Protein AF-A0A7C4N726-F1 (afdb_monomer)

Radius of gyration: 23.2 Å; Cα contacts (8 Å, |Δi|>4): 147; chains: 1; bounding box: 47×35×70 Å

Sequence (152 aa):
GSVFGIFAGLYYWTPKITGWKMNERWGKLHFWLMMLGFNITFFPMHILGLEGMPRRIYDYAGSRGWTPLNLLATIGAFLIAASVLVYIYNYYISWKAREAAGDDPWEGNTLEWATSSPPPSYNFETVPPVYSERPVRDRRIAAQLAKEKASA

pLDDT: mean 95.68, std 3.19, range [76.56, 98.69]

Solvent-accessible surface area (backbone atoms only — not comparable to full-atom values): 8454 Å² total; per-residue (Å²): 112,67,68,65,52,51,52,52,49,50,68,66,43,40,22,46,70,68,20,23,42,70,50,63,71,45,49,51,50,21,49,51,36,34,55,51,12,48,49,42,27,53,52,40,49,56,54,42,45,74,75,63,56,69,85,96,67,94,76,78,69,80,88,71,67,56,62,67,44,53,51,45,19,50,54,12,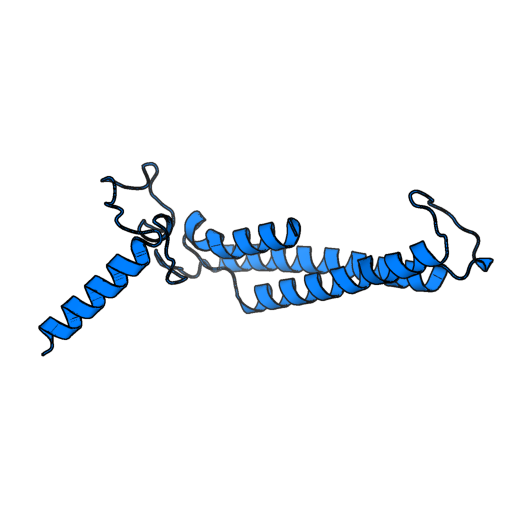48,51,35,33,55,50,16,53,50,41,44,55,50,33,51,53,55,22,67,71,66,50,47,75,31,56,43,50,71,77,75,48,37,46,67,79,41,72,28,52,31,45,50,57,100,73,55,54,98,61,89,77,86,73,90,58,95,35,45,38,42,53,51,52,51,52,54,50,54,54,51,54,64,72,76,108

Nearest PDB structures (foldseek):
  2yev-assembly2_A  TM=9.430E-01  e=4.169E-10  Thermus thermophilus HB8
  7qho-assembly1_D  TM=9.140E-01  e=4.430E-10  Corynebacterium glutamicum ATCC 13032
  9dm1-assembly1_R  TM=9.121E-01  e=8.637E-10  Mycolicibacterium smegmatis MC2 155
  6adq-assembly1_R  TM=9.119E-01  e=1.170E-09  Mycolicibacterium smegmatis MC2 51
  8hcr-assembly1_R  TM=8.926E-01  e=6.377E-10  Mycobacterium tuberculosis variant bovis BCG

Mean predicted aligned error: 4.31 Å

Structure (mmCIF, N/CA/C/O backbone):
data_AF-A0A7C4N726-F1
#
_entry.id   AF-A0A7C4N726-F1
#
loop_
_atom_site.group_PDB
_atom_site.id
_atom_site.type_symbol
_atom_site.label_atom_id
_atom_site.label_alt_id
_atom_site.label_comp_id
_atom_site.label_asym_id
_atom_site.label_entity_id
_atom_site.label_seq_id
_atom_site.pdbx_PDB_ins_code
_atom_site.Cartn_x
_atom_site.Cartn_y
_atom_site.Cartn_z
_atom_site.occupancy
_atom_site.B_iso_or_equiv
_atom_site.auth_seq_id
_atom_site.auth_comp_id
_atom_site.auth_asym_id
_atom_site.auth_atom_id
_atom_site.pdbx_PDB_model_num
ATOM 1 N N . GLY A 1 1 ? -5.519 3.233 -10.099 1.00 76.88 1 GLY A N 1
ATOM 2 C CA . GLY A 1 1 ? -6.439 3.265 -8.945 1.00 76.88 1 GLY A CA 1
ATOM 3 C C . GLY A 1 1 ? -6.385 1.984 -8.135 1.00 76.88 1 GLY A C 1
ATOM 4 O O . GLY A 1 1 ? -5.955 2.022 -6.993 1.00 76.88 1 GLY A O 1
ATOM 5 N N . SER A 1 2 ? -6.776 0.852 -8.725 1.00 93.31 2 SER A N 1
ATOM 6 C CA . SER A 1 2 ? -7.069 -0.389 -7.992 1.00 93.31 2 SER A CA 1
ATOM 7 C C . SER A 1 2 ? -5.936 -0.906 -7.101 1.00 93.31 2 SER A C 1
ATOM 9 O O . SER A 1 2 ? -6.189 -1.190 -5.941 1.00 93.31 2 SER A O 1
ATOM 11 N N . VAL A 1 3 ? -4.689 -0.970 -7.585 1.00 95.50 3 VAL A N 1
ATOM 12 C CA . VAL A 1 3 ? -3.555 -1.497 -6.793 1.00 95.50 3 VAL A CA 1
ATOM 13 C C . VAL A 1 3 ? -3.280 -0.652 -5.543 1.00 95.50 3 VAL A C 1
ATOM 15 O O . VAL A 1 3 ? -3.157 -1.197 -4.451 1.00 95.50 3 VAL A O 1
ATOM 18 N N . PHE A 1 4 ? -3.259 0.678 -5.673 1.00 96.69 4 PHE A N 1
ATOM 19 C CA . PHE A 1 4 ? -3.126 1.574 -4.519 1.00 96.69 4 PHE A CA 1
ATOM 20 C C . PHE A 1 4 ? -4.294 1.413 -3.537 1.00 96.69 4 PHE A C 1
ATOM 22 O O . PHE A 1 4 ? -4.068 1.378 -2.332 1.00 96.69 4 PHE A O 1
ATOM 29 N N . GLY A 1 5 ? -5.523 1.258 -4.043 1.00 97.81 5 GLY A N 1
ATOM 30 C CA . GLY A 1 5 ? -6.703 0.997 -3.213 1.00 97.81 5 GLY A CA 1
ATOM 31 C C . GLY A 1 5 ? -6.632 -0.338 -2.466 1.00 97.81 5 GLY A C 1
ATOM 32 O O . GLY A 1 5 ? -6.953 -0.391 -1.284 1.00 97.81 5 GLY A O 1
ATOM 33 N N . ILE A 1 6 ? -6.146 -1.398 -3.120 1.00 98.06 6 ILE A N 1
ATOM 34 C CA . ILE A 1 6 ? -5.929 -2.712 -2.498 1.00 98.06 6 ILE A CA 1
ATOM 35 C C . ILE A 1 6 ? -4.923 -2.589 -1.354 1.00 98.06 6 ILE A C 1
ATOM 37 O O . ILE A 1 6 ? -5.216 -3.027 -0.247 1.00 98.06 6 ILE A O 1
ATOM 41 N N . PHE A 1 7 ? -3.769 -1.954 -1.579 1.00 98.06 7 PHE A N 1
ATOM 42 C CA . PHE A 1 7 ? -2.792 -1.764 -0.506 1.00 98.06 7 PHE A CA 1
ATOM 43 C C . PHE A 1 7 ? -3.328 -0.885 0.622 1.00 98.06 7 PHE A C 1
ATOM 45 O O . PHE A 1 7 ? -3.123 -1.228 1.783 1.00 98.06 7 PHE A O 1
ATOM 52 N N . ALA A 1 8 ? -4.052 0.193 0.315 1.00 98.12 8 ALA A N 1
ATOM 53 C CA . ALA A 1 8 ? -4.709 1.008 1.335 1.00 98.12 8 ALA A CA 1
ATOM 54 C C . ALA A 1 8 ? -5.658 0.163 2.201 1.00 98.12 8 ALA A C 1
ATOM 56 O O . ALA A 1 8 ? -5.579 0.220 3.425 1.00 98.12 8 ALA A O 1
ATOM 57 N N . GLY A 1 9 ? -6.483 -0.684 1.578 1.00 97.56 9 GLY A N 1
ATOM 58 C CA . GLY A 1 9 ? -7.360 -1.615 2.284 1.00 97.56 9 GLY A CA 1
ATOM 59 C C . GLY A 1 9 ? -6.595 -2.638 3.125 1.00 97.56 9 GLY A C 1
ATOM 60 O O . GLY A 1 9 ? -6.949 -2.868 4.277 1.00 97.56 9 GLY A O 1
ATOM 61 N N . LEU A 1 10 ? -5.510 -3.208 2.593 1.00 97.75 10 LEU A N 1
ATOM 62 C CA . LEU A 1 10 ? -4.664 -4.147 3.332 1.00 97.75 10 LEU A CA 1
ATOM 63 C C . LEU A 1 10 ? -4.096 -3.488 4.594 1.00 97.75 10 LEU A C 1
ATOM 65 O O . LEU A 1 10 ? -4.265 -4.035 5.678 1.00 97.75 10 LEU A O 1
ATOM 69 N N . TYR A 1 11 ? -3.499 -2.299 4.495 1.00 97.69 11 TYR A N 1
ATOM 70 C CA . TYR A 1 11 ? -2.987 -1.584 5.671 1.00 97.69 11 TYR A CA 1
ATOM 71 C C . TYR A 1 11 ? -4.102 -1.194 6.656 1.00 97.69 11 TYR A C 1
ATOM 73 O O . TYR A 1 11 ? -3.914 -1.316 7.867 1.00 97.69 11 TYR A O 1
ATOM 81 N N . TYR A 1 12 ? -5.267 -0.777 6.156 1.00 97.56 12 TYR A N 1
ATOM 82 C CA . TYR A 1 12 ? -6.390 -0.335 6.983 1.00 97.56 12 TYR A CA 1
ATOM 83 C C . TYR A 1 12 ? -7.056 -1.486 7.752 1.00 97.56 12 TYR A C 1
ATOM 85 O O . TYR A 1 12 ? -7.226 -1.393 8.968 1.00 97.56 12 TYR A O 1
ATOM 93 N N . TRP A 1 13 ? -7.381 -2.596 7.081 1.00 97.88 13 TRP A N 1
ATOM 94 C CA . TRP A 1 13 ? -8.122 -3.715 7.677 1.00 97.88 13 TRP A CA 1
ATOM 95 C C . TRP A 1 13 ? -7.250 -4.847 8.229 1.00 97.88 13 TRP A C 1
ATOM 97 O O . TRP A 1 13 ? -7.795 -5.708 8.915 1.00 97.88 13 TRP A O 1
ATOM 107 N N . THR A 1 14 ? -5.924 -4.853 8.029 1.00 97.50 14 THR A N 1
ATOM 108 C CA . THR A 1 14 ? -5.040 -5.833 8.702 1.00 97.50 14 THR A CA 1
ATOM 109 C C . THR A 1 14 ? -5.334 -5.953 10.200 1.00 97.50 14 THR A C 1
ATOM 111 O O . THR A 1 14 ? -5.642 -7.064 10.628 1.00 97.50 14 THR A O 1
ATOM 114 N N . PRO A 1 15 ? -5.357 -4.866 11.001 1.00 97.31 15 PRO A N 1
ATOM 115 C CA . PRO A 1 15 ? -5.644 -5.003 12.424 1.00 97.31 15 PRO A CA 1
ATOM 116 C C . PRO A 1 15 ? -7.043 -5.544 12.716 1.00 97.31 15 PRO A C 1
ATOM 118 O O . PRO A 1 15 ? -7.203 -6.261 13.695 1.00 97.31 15 PRO A O 1
ATOM 121 N N . LYS A 1 16 ? -8.039 -5.281 11.861 1.00 97.69 16 LYS A N 1
ATOM 122 C CA . LYS A 1 16 ? -9.386 -5.845 12.021 1.00 97.69 16 LYS A CA 1
ATOM 123 C C . LYS A 1 16 ? -9.413 -7.352 11.765 1.00 97.69 16 LYS A C 1
ATOM 125 O O . LYS A 1 16 ? -10.140 -8.065 12.442 1.00 97.69 16 LYS A O 1
ATOM 130 N N . ILE A 1 17 ? -8.625 -7.841 10.810 1.00 96.75 17 ILE A N 1
ATOM 131 C CA . ILE A 1 17 ? -8.582 -9.262 10.436 1.00 96.75 17 ILE A CA 1
ATOM 132 C C . ILE A 1 17 ? -7.705 -10.068 11.401 1.00 96.75 17 ILE A C 1
ATOM 134 O O . ILE A 1 17 ? -7.989 -11.234 11.660 1.00 96.75 17 ILE A O 1
ATOM 138 N N . THR A 1 18 ? -6.626 -9.477 11.916 1.00 96.25 18 THR A N 1
ATOM 139 C CA . THR A 1 18 ? -5.575 -10.225 12.621 1.00 96.25 18 THR A CA 1
ATOM 140 C C . THR A 1 18 ? -5.377 -9.830 14.085 1.00 96.25 18 THR A C 1
ATOM 142 O O . THR A 1 18 ? -4.731 -10.574 14.822 1.00 96.25 18 THR A O 1
ATOM 145 N N . GLY A 1 19 ? -5.902 -8.678 14.514 1.00 96.19 19 GLY A N 1
ATOM 146 C CA . GLY A 1 19 ? -5.726 -8.127 15.863 1.00 96.19 19 GLY A CA 1
ATOM 147 C C . GLY A 1 19 ? -4.411 -7.366 16.097 1.00 96.19 19 GLY A C 1
ATOM 148 O O . GLY A 1 19 ? -4.201 -6.835 17.189 1.00 96.19 19 GLY A O 1
ATOM 149 N N . TRP A 1 20 ? -3.523 -7.271 15.099 1.00 96.25 20 TRP A N 1
ATOM 150 C CA . TRP A 1 20 ? -2.229 -6.579 15.214 1.00 96.25 20 TRP A CA 1
ATOM 151 C C . TRP A 1 20 ? -1.982 -5.559 14.097 1.00 96.25 20 TRP A C 1
ATOM 153 O O . TRP A 1 20 ? -2.551 -5.650 13.010 1.00 96.25 20 TRP A O 1
ATOM 163 N N . LYS A 1 21 ? -1.126 -4.561 14.358 1.00 95.19 21 LYS A N 1
ATOM 164 C CA . LYS A 1 21 ? -0.808 -3.491 13.391 1.00 95.19 21 LYS A CA 1
ATOM 165 C C . LYS A 1 21 ? 0.420 -3.808 12.538 1.00 95.19 21 LYS A C 1
ATOM 167 O O . LYS A 1 21 ? 1.380 -4.433 12.988 1.00 95.19 21 LYS A O 1
ATOM 172 N N . MET A 1 22 ? 0.402 -3.324 11.295 1.00 97.00 22 MET A N 1
ATOM 173 C CA . MET A 1 22 ? 1.592 -3.298 10.441 1.00 97.00 22 MET A CA 1
ATOM 174 C C . MET A 1 22 ? 2.536 -2.161 10.851 1.00 97.00 22 MET A C 1
ATOM 176 O O . MET A 1 22 ? 2.095 -1.137 11.370 1.00 97.00 22 MET A O 1
ATOM 180 N N . ASN A 1 23 ? 3.837 -2.313 10.594 1.00 97.06 23 ASN A N 1
ATOM 181 C CA . ASN A 1 23 ? 4.811 -1.283 10.931 1.00 97.06 23 ASN A CA 1
ATOM 182 C C . ASN A 1 23 ? 4.708 -0.090 9.965 1.00 97.06 23 ASN A C 1
ATOM 184 O O . ASN A 1 23 ? 4.884 -0.224 8.749 1.00 97.06 23 ASN A O 1
ATOM 188 N N . GLU A 1 24 ? 4.487 1.098 10.526 1.00 96.56 24 GLU A N 1
ATOM 189 C CA . GLU A 1 24 ? 4.246 2.327 9.763 1.00 96.56 24 GLU A CA 1
ATOM 190 C C . GLU A 1 24 ? 5.480 2.817 8.989 1.00 96.56 24 GLU A C 1
ATOM 192 O O . GLU A 1 24 ? 5.359 3.374 7.897 1.00 96.56 24 GLU A O 1
ATOM 197 N N . ARG A 1 25 ? 6.696 2.591 9.507 1.00 97.62 25 ARG A N 1
ATOM 198 C CA . ARG A 1 25 ? 7.932 3.026 8.826 1.00 97.62 25 ARG A CA 1
ATOM 199 C C . ARG A 1 25 ? 8.118 2.273 7.513 1.00 97.62 25 ARG A C 1
ATOM 201 O O . ARG A 1 25 ? 8.376 2.884 6.478 1.00 97.62 25 ARG A O 1
ATOM 208 N N . TRP A 1 26 ? 7.928 0.958 7.551 1.00 98.00 26 TRP A N 1
ATOM 209 C CA . TRP A 1 26 ? 7.981 0.111 6.362 1.00 98.00 26 TRP A CA 1
ATOM 210 C C . TRP A 1 26 ? 6.789 0.352 5.428 1.00 98.00 26 TRP A C 1
ATOM 212 O O . TRP A 1 26 ? 6.958 0.309 4.211 1.00 98.00 26 TRP A O 1
ATOM 222 N N . GLY A 1 27 ? 5.617 0.690 5.978 1.00 97.88 27 GLY A N 1
ATOM 223 C CA . GLY A 1 27 ? 4.444 1.095 5.201 1.00 97.88 27 GLY A CA 1
ATOM 224 C C . GLY A 1 27 ? 4.691 2.345 4.357 1.00 97.88 27 GLY A C 1
ATOM 225 O O . GLY A 1 27 ? 4.440 2.340 3.150 1.00 97.88 27 GLY A O 1
ATOM 226 N N . LYS A 1 28 ? 5.280 3.384 4.959 1.00 98.31 28 LYS A N 1
ATOM 227 C CA . LYS A 1 28 ? 5.678 4.614 4.255 1.00 98.31 28 LYS A CA 1
ATOM 228 C C . LYS A 1 28 ? 6.755 4.359 3.206 1.00 98.31 28 LYS A C 1
ATOM 230 O O . LYS A 1 28 ? 6.665 4.909 2.110 1.00 98.31 28 LYS A O 1
ATOM 235 N N . LEU A 1 29 ? 7.745 3.516 3.508 1.00 98.62 29 LEU A N 1
ATOM 236 C CA . LEU A 1 29 ? 8.771 3.138 2.533 1.00 98.62 29 LEU A CA 1
ATOM 237 C C . LEU A 1 29 ? 8.151 2.437 1.316 1.00 98.62 29 LEU A C 1
ATOM 239 O O . LEU A 1 29 ? 8.419 2.832 0.185 1.00 98.62 29 LEU A O 1
ATOM 243 N N . HIS A 1 30 ? 7.282 1.447 1.545 1.00 98.69 30 HIS A N 1
ATOM 244 C CA . HIS A 1 30 ? 6.522 0.786 0.483 1.00 98.69 30 HIS A CA 1
ATOM 245 C C . HIS A 1 30 ? 5.743 1.800 -0.365 1.00 98.69 30 HIS A C 1
ATOM 247 O O . HIS A 1 30 ? 5.852 1.774 -1.590 1.00 98.69 30 HIS A O 1
ATOM 253 N N . PHE A 1 31 ? 5.008 2.720 0.272 1.00 98.31 31 PHE A N 1
ATOM 254 C CA . PHE A 1 31 ? 4.234 3.743 -0.432 1.00 98.31 31 PHE A CA 1
ATOM 255 C C . PHE A 1 31 ? 5.106 4.606 -1.350 1.00 98.31 31 PHE A C 1
ATOM 257 O O . PHE A 1 31 ? 4.777 4.766 -2.525 1.00 98.31 31 PHE A O 1
ATOM 264 N N . TRP A 1 32 ? 6.225 5.136 -0.848 1.00 98.38 32 TRP A N 1
ATOM 265 C CA . TRP A 1 32 ? 7.084 6.016 -1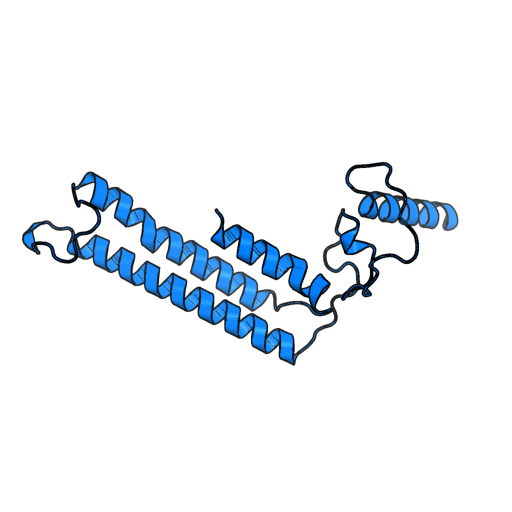.641 1.00 98.38 32 TRP A CA 1
ATOM 266 C C . TRP A 1 32 ? 7.765 5.286 -2.794 1.00 98.38 32 TRP A C 1
ATOM 268 O O . TRP A 1 32 ? 7.784 5.807 -3.907 1.00 98.38 32 TRP A O 1
ATOM 278 N N . LEU A 1 33 ? 8.259 4.066 -2.568 1.00 98.31 33 LEU A N 1
ATOM 279 C CA . LEU A 1 33 ? 8.837 3.248 -3.636 1.00 98.31 33 LEU A CA 1
ATOM 280 C C . LEU A 1 33 ? 7.798 2.923 -4.717 1.00 98.31 33 LEU A C 1
ATOM 282 O O . LEU A 1 33 ? 8.090 3.065 -5.902 1.00 98.31 33 LEU A O 1
ATOM 286 N N . MET A 1 34 ? 6.577 2.555 -4.317 1.00 98.31 34 MET A N 1
ATOM 287 C CA . MET A 1 34 ? 5.477 2.274 -5.242 1.00 98.31 34 MET A CA 1
ATOM 288 C C . MET A 1 34 ? 5.083 3.523 -6.041 1.00 98.31 34 MET A C 1
ATOM 290 O O . MET A 1 34 ? 4.939 3.457 -7.259 1.00 98.31 34 MET A O 1
ATOM 294 N N . MET A 1 35 ? 4.926 4.672 -5.377 1.00 98.06 35 MET A N 1
ATOM 295 C CA . MET A 1 35 ? 4.527 5.929 -6.015 1.00 98.06 35 MET A CA 1
ATOM 296 C C . MET A 1 35 ? 5.586 6.427 -7.004 1.00 98.06 35 MET A C 1
ATOM 298 O O . MET A 1 35 ? 5.260 6.780 -8.139 1.00 98.06 35 MET A O 1
ATOM 302 N N . LEU A 1 36 ? 6.859 6.433 -6.602 1.00 98.25 36 LEU A N 1
ATOM 303 C CA . LEU A 1 36 ? 7.961 6.837 -7.476 1.00 98.25 36 LEU A CA 1
ATOM 304 C C . LEU A 1 36 ? 8.130 5.848 -8.632 1.00 98.25 36 LEU A C 1
ATOM 306 O O . LEU A 1 36 ? 8.192 6.268 -9.785 1.00 98.25 36 LEU A O 1
ATOM 310 N N . GLY A 1 37 ? 8.118 4.543 -8.345 1.00 98.25 37 GLY A N 1
ATOM 311 C CA . GLY A 1 37 ? 8.201 3.490 -9.356 1.00 98.25 37 GLY A CA 1
ATOM 312 C C . GLY A 1 37 ? 7.078 3.585 -10.381 1.00 98.25 37 GLY A C 1
ATOM 313 O O . GLY A 1 37 ? 7.344 3.533 -11.578 1.00 98.25 37 GLY A O 1
ATOM 314 N N . PHE A 1 38 ? 5.839 3.820 -9.943 1.00 98.25 38 PHE A N 1
ATOM 315 C CA . PHE A 1 38 ? 4.693 4.045 -10.826 1.00 98.25 38 PHE A CA 1
ATOM 316 C C . PHE A 1 38 ? 4.933 5.210 -11.794 1.00 98.25 38 PHE A C 1
ATOM 318 O O . PHE A 1 38 ? 4.806 5.037 -13.005 1.00 98.25 38 PHE A O 1
ATOM 325 N N . ASN A 1 39 ? 5.334 6.378 -11.290 1.00 97.81 39 ASN A N 1
ATOM 326 C CA . ASN A 1 39 ? 5.565 7.542 -12.146 1.00 97.81 39 ASN A CA 1
ATOM 327 C C . ASN A 1 39 ? 6.730 7.316 -13.119 1.00 97.81 39 ASN A C 1
ATOM 329 O O . ASN A 1 39 ? 6.584 7.571 -14.311 1.00 97.81 39 ASN A O 1
ATOM 333 N N . ILE A 1 40 ? 7.849 6.762 -12.646 1.00 98.12 40 ILE A N 1
ATOM 334 C CA . ILE A 1 40 ? 9.018 6.459 -13.486 1.00 98.12 40 ILE A CA 1
ATOM 33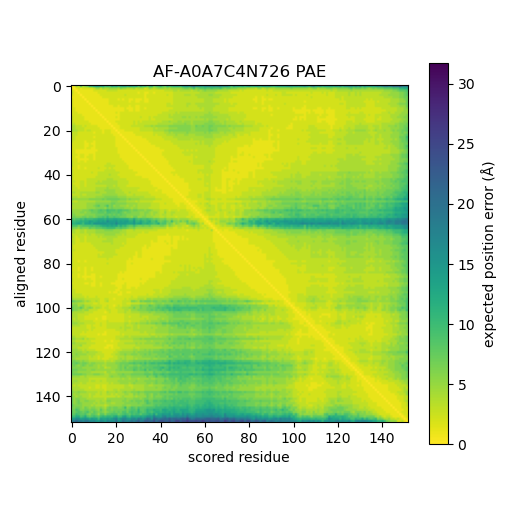5 C C . ILE A 1 40 ? 8.681 5.406 -14.552 1.00 98.12 40 ILE A C 1
ATOM 337 O O . ILE A 1 40 ? 9.184 5.482 -15.666 1.00 98.12 40 ILE A O 1
ATOM 341 N N . THR A 1 41 ? 7.804 4.448 -14.243 1.00 98.19 41 THR A N 1
ATOM 342 C CA . THR A 1 41 ? 7.379 3.412 -15.196 1.00 98.19 41 THR A CA 1
ATOM 343 C C . THR A 1 41 ? 6.481 3.992 -16.281 1.00 98.19 41 THR A C 1
ATOM 345 O O . THR A 1 41 ? 6.746 3.826 -17.468 1.00 98.19 41 THR A O 1
ATOM 348 N N . PHE A 1 42 ? 5.394 4.661 -15.888 1.00 97.75 42 PHE A N 1
ATOM 349 C CA . PHE A 1 42 ? 4.296 4.984 -16.802 1.00 97.75 42 PHE A CA 1
ATOM 350 C C . PHE A 1 42 ? 4.392 6.371 -17.431 1.00 97.75 42 PHE A C 1
ATOM 352 O O . PHE A 1 42 ? 3.866 6.569 -18.526 1.00 97.75 42 PHE A O 1
ATOM 359 N N . PHE A 1 43 ? 5.066 7.335 -16.803 1.00 97.62 43 PHE A N 1
ATOM 360 C CA . PHE A 1 43 ? 5.189 8.673 -17.381 1.00 97.62 43 PHE A CA 1
ATOM 361 C C . PHE A 1 43 ? 5.996 8.675 -18.694 1.00 97.62 43 PHE A C 1
ATOM 363 O O . PHE A 1 43 ? 5.477 9.190 -19.687 1.00 97.62 43 PHE A O 1
ATOM 370 N N . PRO A 1 44 ? 7.171 8.012 -18.796 1.00 97.50 44 PRO A N 1
ATOM 371 C CA . PRO A 1 44 ? 7.915 7.927 -20.058 1.00 97.50 44 PRO A CA 1
ATOM 372 C C . PRO A 1 44 ? 7.126 7.271 -21.197 1.00 97.50 44 PRO A C 1
ATOM 374 O O . PRO A 1 44 ? 7.314 7.628 -22.357 1.00 97.50 44 PRO A O 1
ATOM 377 N N . MET A 1 45 ? 6.200 6.356 -20.883 1.00 97.19 45 MET A N 1
ATOM 378 C CA . MET A 1 45 ? 5.359 5.709 -21.897 1.00 97.19 45 MET A CA 1
ATOM 379 C C . MET A 1 45 ? 4.418 6.684 -22.610 1.00 97.19 45 MET A C 1
ATOM 381 O O . MET A 1 45 ? 4.065 6.443 -23.762 1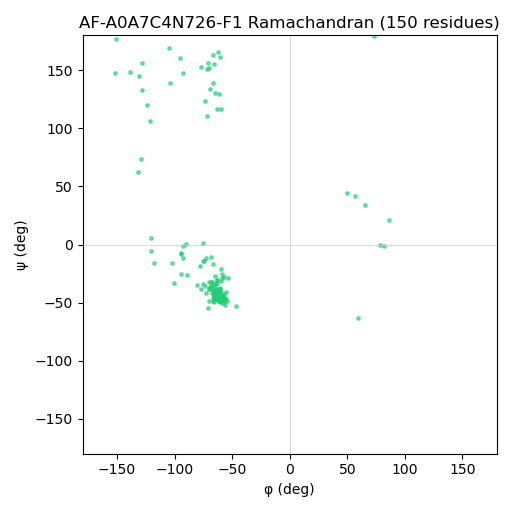.00 97.19 45 MET A O 1
ATOM 385 N N . HIS A 1 46 ? 4.022 7.788 -21.965 1.00 97.00 46 HIS A N 1
ATOM 386 C CA . HIS A 1 46 ? 3.221 8.821 -22.626 1.00 97.00 46 HIS A CA 1
ATOM 387 C C . HIS A 1 46 ? 4.033 9.494 -23.734 1.00 97.00 46 HIS A C 1
ATOM 389 O O . HIS A 1 46 ? 3.533 9.673 -24.840 1.00 97.00 46 HIS A O 1
ATOM 395 N N . ILE A 1 47 ? 5.304 9.796 -23.455 1.00 96.56 47 ILE A N 1
ATOM 396 C CA . ILE A 1 47 ? 6.231 10.395 -24.421 1.00 96.56 47 ILE A CA 1
ATOM 397 C C . ILE A 1 47 ? 6.519 9.405 -25.554 1.00 96.56 47 ILE A C 1
ATOM 399 O O . ILE A 1 47 ? 6.342 9.750 -26.715 1.00 96.56 47 ILE A O 1
ATOM 403 N N . LEU A 1 48 ? 6.849 8.150 -25.229 1.00 96.19 48 LEU A N 1
ATOM 404 C CA . LEU A 1 48 ? 7.056 7.090 -26.227 1.00 96.19 48 LEU A CA 1
ATOM 405 C C . LEU A 1 48 ? 5.842 6.902 -27.149 1.00 96.19 48 LEU A C 1
ATOM 407 O O . LEU A 1 48 ? 5.995 6.720 -28.356 1.00 96.19 48 LEU A O 1
ATOM 411 N N . GLY A 1 49 ? 4.630 6.964 -26.592 1.00 96.12 49 GLY A N 1
ATOM 412 C CA . 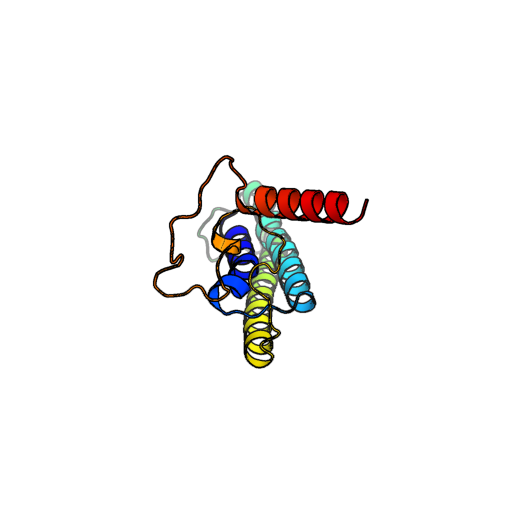GLY A 1 49 ? 3.396 6.899 -27.371 1.00 96.12 49 GLY A CA 1
ATOM 413 C C . GLY A 1 49 ? 3.241 8.082 -28.329 1.00 96.12 49 GLY A C 1
ATOM 414 O O . GLY A 1 49 ? 2.856 7.881 -29.480 1.00 96.12 49 GLY A O 1
ATOM 415 N N . LEU A 1 50 ? 3.587 9.297 -27.889 1.00 96.19 50 LEU A N 1
ATOM 416 C CA . LEU A 1 50 ? 3.586 10.502 -28.730 1.00 96.19 50 LEU A CA 1
ATOM 417 C C . LEU A 1 50 ? 4.664 10.457 -29.824 1.00 96.19 50 LEU A C 1
ATOM 419 O O . LEU A 1 50 ? 4.428 10.937 -30.928 1.00 96.19 50 LEU A O 1
ATOM 423 N N . GLU A 1 51 ? 5.808 9.823 -29.557 1.00 95.00 51 GLU A N 1
ATOM 424 C CA . GLU A 1 51 ? 6.868 9.550 -30.542 1.00 95.00 51 GLU A CA 1
ATOM 425 C C . GLU A 1 51 ? 6.521 8.401 -31.510 1.00 95.00 51 GLU A C 1
ATOM 427 O O . GLU A 1 51 ? 7.312 8.050 -32.390 1.00 95.00 51 GLU A O 1
ATOM 432 N N . GLY A 1 52 ? 5.330 7.810 -31.375 1.00 94.81 52 GLY A N 1
ATOM 433 C CA . GLY A 1 52 ? 4.799 6.821 -32.306 1.00 94.81 52 GLY A CA 1
ATOM 434 C C . GLY A 1 52 ? 5.234 5.383 -32.031 1.00 94.81 52 GLY A C 1
ATOM 435 O O . GLY A 1 52 ? 5.173 4.565 -32.949 1.00 94.81 52 GLY A O 1
ATOM 436 N N . MET A 1 53 ? 5.661 5.047 -30.808 1.00 96.44 53 MET A N 1
ATOM 437 C CA . MET A 1 53 ? 5.918 3.658 -30.410 1.00 96.44 53 MET A CA 1
ATOM 438 C C . MET A 1 53 ? 4.586 2.897 -30.244 1.00 96.44 53 MET A C 1
ATOM 440 O O . MET A 1 53 ? 3.837 3.170 -29.300 1.00 96.44 53 MET A O 1
ATOM 444 N N . PRO A 1 54 ? 4.247 1.934 -31.125 1.00 95.00 54 PRO A N 1
ATOM 445 C CA . PRO A 1 54 ? 3.016 1.167 -30.985 1.00 95.00 54 PRO A CA 1
ATOM 446 C C . PRO A 1 54 ? 3.118 0.181 -29.817 1.00 95.00 54 PRO A C 1
ATOM 448 O O . PRO A 1 54 ? 4.181 -0.346 -29.494 1.00 95.00 54 PRO A O 1
ATOM 451 N N . ARG A 1 55 ? 1.979 -0.132 -29.197 1.00 95.94 55 ARG A N 1
ATOM 452 C CA . ARG A 1 55 ? 1.901 -1.177 -28.167 1.00 95.94 55 ARG A CA 1
ATOM 453 C C . ARG A 1 55 ? 2.193 -2.568 -28.748 1.00 95.94 55 ARG A C 1
ATOM 455 O O . ARG A 1 55 ? 1.863 -2.834 -29.900 1.00 95.94 55 ARG A O 1
ATOM 462 N N . ARG A 1 56 ? 2.641 -3.491 -27.887 1.00 95.06 56 ARG A N 1
ATOM 463 C CA . ARG A 1 56 ? 2.827 -4.931 -28.187 1.00 95.06 56 ARG A CA 1
ATOM 464 C C . ARG A 1 56 ? 3.917 -5.233 -29.225 1.00 95.06 56 ARG A C 1
ATOM 466 O O . ARG A 1 56 ? 3.801 -6.201 -29.969 1.00 95.06 56 ARG A O 1
ATOM 473 N N . ILE A 1 57 ? 4.979 -4.435 -29.239 1.00 93.31 57 ILE A N 1
ATOM 474 C CA . ILE A 1 57 ? 6.229 -4.758 -29.933 1.00 93.31 57 ILE A CA 1
ATOM 475 C C . ILE A 1 57 ? 7.274 -5.180 -28.901 1.00 93.31 57 ILE A C 1
ATOM 477 O O . ILE A 1 57 ? 7.335 -4.601 -27.819 1.00 93.31 57 ILE A O 1
ATOM 481 N N . TYR A 1 58 ? 8.052 -6.212 -29.212 1.00 92.81 58 TYR A N 1
ATOM 482 C CA . TYR A 1 58 ? 9.107 -6.722 -28.330 1.00 92.81 58 TYR A CA 1
ATOM 483 C C . TYR A 1 58 ? 10.510 -6.277 -28.768 1.00 92.81 58 TYR A C 1
ATOM 485 O O . TYR A 1 58 ? 11.443 -6.371 -27.980 1.00 92.81 58 TYR A O 1
ATOM 493 N N . ASP A 1 59 ? 10.647 -5.794 -30.006 1.00 93.69 59 ASP A N 1
ATOM 494 C CA . ASP A 1 59 ? 11.895 -5.310 -30.589 1.00 93.69 59 ASP A CA 1
ATOM 495 C C . ASP A 1 59 ? 11.638 -4.028 -31.397 1.00 93.69 59 ASP A C 1
ATOM 497 O O . ASP A 1 59 ? 10.546 -3.822 -31.941 1.00 93.69 59 ASP A O 1
ATOM 501 N N . TYR A 1 60 ? 12.634 -3.147 -31.440 1.00 92.69 60 TYR A N 1
ATOM 502 C CA . TYR A 1 60 ? 12.604 -1.883 -32.165 1.00 92.69 60 TYR A CA 1
ATOM 503 C C . TYR A 1 60 ? 14.018 -1.466 -32.582 1.00 92.69 60 TYR A C 1
ATOM 505 O O . TYR A 1 60 ? 15.001 -1.691 -31.880 1.00 92.69 60 TYR A O 1
ATOM 513 N N . ALA A 1 61 ? 14.131 -0.791 -33.727 1.00 91.12 61 ALA A N 1
ATOM 514 C CA . ALA A 1 61 ? 15.422 -0.310 -34.206 1.00 91.12 61 ALA A CA 1
ATOM 515 C C . ALA A 1 61 ? 16.003 0.759 -33.262 1.00 91.12 61 ALA A C 1
ATOM 517 O O . ALA A 1 61 ? 15.341 1.754 -32.958 1.00 91.12 61 ALA A O 1
ATOM 518 N N . GLY A 1 62 ? 17.269 0.605 -32.862 1.00 87.88 62 GLY A N 1
ATOM 519 C CA . GLY A 1 62 ? 17.956 1.554 -31.973 1.00 87.88 62 GLY A CA 1
ATOM 520 C C . GLY A 1 62 ? 18.052 2.985 -32.524 1.00 87.88 62 GLY A C 1
ATOM 521 O O . GLY A 1 62 ? 18.148 3.935 -31.753 1.00 87.88 62 GLY A O 1
ATOM 522 N N . SER A 1 63 ? 17.934 3.162 -33.844 1.00 88.12 63 SER A N 1
ATOM 523 C CA . SER A 1 63 ? 17.892 4.472 -34.509 1.00 88.12 63 SER A CA 1
ATOM 524 C C . SER A 1 63 ? 16.625 5.288 -34.221 1.00 88.12 63 SER A C 1
ATOM 526 O O . SER A 1 63 ? 16.582 6.468 -34.553 1.00 88.12 63 SER A O 1
ATOM 528 N N . ARG A 1 64 ? 15.593 4.697 -33.600 1.00 89.06 64 ARG A N 1
ATOM 529 C CA . ARG A 1 64 ? 14.329 5.381 -33.276 1.00 89.06 64 ARG A CA 1
ATOM 530 C C . ARG A 1 64 ? 14.411 6.336 -32.086 1.00 89.06 64 ARG A C 1
ATOM 532 O O . ARG A 1 64 ? 13.484 7.108 -31.894 1.00 89.06 64 ARG A O 1
ATOM 539 N N . GLY A 1 65 ? 15.469 6.272 -31.274 1.00 91.50 65 GLY A N 1
ATOM 540 C CA . GLY A 1 65 ? 15.619 7.129 -30.090 1.00 91.50 65 GLY A CA 1
ATOM 541 C C . GLY A 1 65 ? 14.807 6.697 -28.860 1.00 91.50 65 GLY A C 1
ATOM 542 O O . GLY A 1 65 ? 14.942 7.301 -27.804 1.00 91.50 65 GLY A O 1
ATOM 543 N N . TRP A 1 66 ? 14.034 5.609 -28.940 1.00 95.44 66 TRP A N 1
ATOM 544 C CA . TRP A 1 66 ? 13.162 5.132 -27.855 1.00 95.44 66 TRP A CA 1
ATOM 545 C C . TRP A 1 66 ? 13.894 4.458 -26.683 1.00 95.44 66 TRP A C 1
ATOM 547 O O . TRP A 1 66 ? 13.303 4.230 -25.624 1.00 95.44 66 TRP A O 1
ATOM 557 N N . THR A 1 67 ? 15.170 4.103 -26.853 1.00 95.75 67 THR A N 1
ATOM 558 C CA . THR A 1 67 ? 15.935 3.313 -25.875 1.00 95.75 67 THR A CA 1
ATOM 559 C C . THR A 1 67 ? 16.021 3.951 -24.484 1.00 95.75 67 THR A C 1
ATOM 561 O O . THR A 1 67 ? 15.743 3.243 -23.516 1.00 95.75 67 THR A O 1
ATOM 564 N N . PRO A 1 68 ? 16.347 5.250 -24.319 1.00 96.00 68 PRO A N 1
ATOM 565 C CA . PRO A 1 68 ? 16.487 5.844 -22.989 1.00 96.00 68 PRO A CA 1
ATOM 566 C C . PRO A 1 68 ? 15.177 5.843 -22.191 1.00 96.00 68 PRO A C 1
ATOM 568 O O . PRO A 1 68 ? 15.177 5.529 -21.002 1.00 96.00 68 PRO A O 1
ATOM 571 N N . LEU A 1 69 ? 14.050 6.137 -22.848 1.00 96.44 69 LEU A N 1
ATOM 572 C CA . LEU A 1 69 ? 12.735 6.158 -22.203 1.00 96.44 69 LEU A CA 1
ATOM 573 C C . LEU A 1 69 ? 12.256 4.746 -21.835 1.00 96.44 69 LEU A C 1
ATOM 575 O O . LEU A 1 69 ? 11.702 4.558 -20.753 1.00 96.44 69 LEU A O 1
ATOM 579 N N . ASN A 1 70 ? 12.522 3.742 -22.681 1.00 96.88 70 ASN A N 1
ATOM 580 C CA . ASN A 1 70 ? 12.233 2.339 -22.358 1.00 96.88 70 ASN A CA 1
ATOM 581 C C . ASN A 1 70 ? 13.099 1.820 -21.201 1.00 96.88 70 ASN A C 1
ATOM 583 O O . ASN A 1 70 ? 12.601 1.113 -20.322 1.00 96.88 70 ASN A O 1
ATOM 587 N N . LEU A 1 71 ? 14.381 2.199 -21.157 1.00 97.12 71 LEU A N 1
ATOM 588 C CA . LEU A 1 71 ? 15.263 1.866 -20.040 1.00 97.12 71 LEU A CA 1
ATOM 589 C C . LEU A 1 71 ? 14.751 2.485 -18.734 1.00 97.12 71 LEU A C 1
ATOM 591 O O . LEU A 1 71 ? 14.647 1.788 -17.725 1.00 97.12 71 LEU A O 1
ATOM 595 N N . LEU A 1 72 ? 14.373 3.766 -18.759 1.00 97.94 72 LEU A N 1
ATOM 596 C CA . LEU A 1 72 ? 13.819 4.453 -17.593 1.00 97.94 72 LEU A CA 1
ATOM 597 C C . LEU A 1 72 ? 12.527 3.784 -17.102 1.00 97.94 72 LEU A C 1
ATOM 599 O O . LEU A 1 72 ? 12.400 3.505 -15.909 1.00 97.94 72 LEU A O 1
ATOM 603 N N . ALA A 1 73 ? 11.615 3.445 -18.017 1.00 98.00 73 ALA A N 1
ATOM 604 C CA . ALA A 1 73 ? 10.388 2.728 -17.682 1.00 98.00 73 ALA A CA 1
ATOM 605 C C . ALA A 1 73 ? 10.674 1.352 -17.050 1.00 98.00 73 ALA A C 1
ATOM 607 O O . ALA A 1 73 ? 10.020 0.958 -16.084 1.00 98.00 73 ALA A O 1
ATOM 608 N N . THR A 1 74 ? 11.694 0.646 -17.544 1.00 98.12 74 THR A N 1
ATOM 609 C CA . THR A 1 74 ? 12.128 -0.653 -17.009 1.00 98.12 74 THR A CA 1
ATOM 610 C C . THR A 1 74 ? 12.689 -0.525 -15.591 1.00 98.12 74 THR A C 1
ATOM 612 O O . THR A 1 74 ? 12.337 -1.315 -14.716 1.00 98.12 74 THR A O 1
ATOM 615 N N . ILE A 1 75 ? 13.509 0.498 -15.326 1.00 98.50 75 ILE A N 1
ATOM 616 C CA . ILE A 1 75 ? 14.008 0.801 -13.974 1.00 98.50 75 ILE A CA 1
ATOM 617 C C . ILE A 1 75 ? 12.835 1.063 -13.023 1.00 98.50 75 ILE A C 1
ATOM 619 O O . ILE A 1 75 ? 12.797 0.514 -11.920 1.00 98.50 75 ILE A O 1
ATOM 623 N N . GLY A 1 76 ? 11.845 1.847 -13.461 1.00 98.44 76 GLY A N 1
ATOM 624 C CA . GLY A 1 76 ? 10.617 2.075 -12.699 1.00 98.44 76 GLY A CA 1
ATOM 625 C C . GLY A 1 76 ? 9.881 0.773 -12.373 1.00 98.44 76 GLY A C 1
ATOM 626 O O . GLY A 1 76 ? 9.447 0.582 -11.235 1.00 98.44 76 GLY A O 1
ATOM 627 N N . ALA A 1 77 ? 9.786 -0.150 -13.334 1.00 98.44 77 ALA A N 1
ATOM 628 C CA . ALA A 1 77 ? 9.097 -1.423 -13.144 1.00 98.44 77 ALA A CA 1
ATOM 629 C C . ALA A 1 77 ? 9.792 -2.298 -12.086 1.00 98.44 77 ALA A C 1
ATOM 631 O O . ALA A 1 77 ? 9.127 -2.882 -11.227 1.00 98.44 77 ALA A O 1
ATOM 632 N N . PHE A 1 78 ? 11.129 -2.333 -12.078 1.00 98.56 78 PHE A N 1
ATOM 633 C CA . PHE A 1 78 ? 11.887 -2.995 -11.012 1.00 98.56 78 PHE A CA 1
ATOM 634 C C . PHE A 1 78 ? 11.716 -2.305 -9.654 1.00 98.56 78 PHE A C 1
ATOM 636 O O . PHE A 1 78 ? 11.660 -2.988 -8.630 1.00 98.56 78 PHE A O 1
ATOM 643 N N . LEU A 1 79 ? 11.566 -0.978 -9.622 1.00 98.44 79 LEU A N 1
ATOM 644 C CA . LEU A 1 79 ? 11.287 -0.244 -8.385 1.00 98.44 79 LEU A CA 1
ATOM 645 C C . LEU A 1 79 ? 9.907 -0.603 -7.809 1.00 98.44 79 LEU A C 1
ATOM 647 O O . LEU A 1 79 ? 9.770 -0.785 -6.598 1.00 98.44 79 LEU A O 1
ATOM 651 N N . ILE A 1 80 ? 8.901 -0.793 -8.671 1.00 98.56 80 ILE A N 1
ATOM 652 C CA . ILE A 1 80 ? 7.586 -1.316 -8.270 1.00 98.56 80 ILE A CA 1
ATOM 653 C C . ILE A 1 80 ? 7.738 -2.722 -7.679 1.00 98.56 80 ILE A C 1
ATOM 655 O O . ILE A 1 80 ? 7.237 -2.972 -6.581 1.00 98.56 80 ILE A O 1
ATOM 659 N N . ALA A 1 81 ? 8.465 -3.623 -8.346 1.00 98.50 81 ALA A N 1
ATOM 660 C CA . ALA A 1 81 ? 8.705 -4.976 -7.837 1.00 98.50 81 ALA A CA 1
ATOM 661 C C . ALA A 1 81 ? 9.391 -4.958 -6.459 1.00 98.50 81 ALA A C 1
ATOM 663 O O . ALA A 1 81 ? 8.954 -5.648 -5.536 1.00 98.50 81 ALA A O 1
ATOM 664 N N . ALA A 1 82 ? 10.405 -4.107 -6.280 1.00 98.62 82 ALA A N 1
ATOM 665 C CA . ALA A 1 82 ? 11.073 -3.915 -4.997 1.00 98.62 82 ALA A CA 1
ATOM 666 C C . ALA A 1 82 ? 10.117 -3.393 -3.913 1.00 98.62 82 ALA A C 1
ATOM 668 O O . ALA A 1 82 ? 10.174 -3.851 -2.773 1.00 98.62 82 ALA A O 1
ATOM 669 N N . SER A 1 83 ? 9.192 -2.489 -4.250 1.00 98.56 83 SER A N 1
ATOM 670 C CA . SER A 1 83 ? 8.202 -1.997 -3.284 1.00 98.56 83 SER A CA 1
ATOM 671 C C . SER A 1 83 ? 7.284 -3.118 -2.779 1.00 98.56 83 SER A C 1
ATOM 673 O O . SER A 1 83 ? 7.045 -3.221 -1.576 1.00 98.56 83 SER A O 1
ATOM 675 N N . VAL A 1 84 ? 6.849 -4.028 -3.657 1.00 98.50 84 VAL A N 1
ATOM 676 C CA . VAL A 1 84 ? 6.047 -5.199 -3.264 1.00 98.50 84 VAL A CA 1
ATOM 677 C C . VAL A 1 84 ? 6.831 -6.116 -2.319 1.00 98.50 84 VAL A C 1
ATOM 679 O O . VAL A 1 84 ? 6.269 -6.600 -1.336 1.00 98.50 84 VAL A O 1
ATOM 682 N N . LEU A 1 85 ? 8.138 -6.304 -2.539 1.00 98.62 85 LEU A N 1
ATOM 683 C CA . LEU A 1 85 ? 8.990 -7.049 -1.602 1.00 98.62 85 LEU A CA 1
ATOM 684 C C . LEU A 1 85 ? 9.066 -6.370 -0.228 1.00 98.62 85 LEU A C 1
ATOM 686 O O . LEU A 1 85 ? 8.989 -7.050 0.794 1.00 98.62 85 LEU A O 1
ATOM 690 N N . VAL A 1 86 ? 9.149 -5.036 -0.188 1.00 98.56 86 VAL A N 1
ATOM 691 C CA . VAL A 1 86 ? 9.096 -4.269 1.068 1.00 98.56 86 VAL A CA 1
ATOM 692 C C . VAL A 1 86 ? 7.761 -4.474 1.788 1.00 98.56 86 VAL A C 1
ATOM 694 O O . VAL A 1 86 ? 7.754 -4.646 3.007 1.00 98.56 86 VAL A O 1
ATOM 697 N N . TYR A 1 87 ? 6.637 -4.514 1.065 1.00 98.56 87 TYR A N 1
ATOM 698 C CA . TYR A 1 87 ? 5.331 -4.832 1.652 1.00 98.56 87 TYR A CA 1
ATOM 699 C C . TYR A 1 87 ? 5.303 -6.240 2.269 1.00 98.56 87 TYR A C 1
ATOM 701 O O . TYR A 1 87 ? 4.906 -6.390 3.425 1.00 98.56 87 TYR A O 1
ATOM 709 N N . ILE A 1 88 ? 5.762 -7.258 1.532 1.00 98.50 88 ILE A N 1
ATOM 710 C CA . ILE A 1 88 ? 5.813 -8.649 2.018 1.00 98.50 88 ILE A CA 1
ATOM 711 C C . ILE A 1 88 ? 6.684 -8.742 3.273 1.00 98.50 88 ILE A C 1
ATOM 713 O O . ILE A 1 88 ? 6.294 -9.363 4.264 1.00 98.50 88 ILE A O 1
ATOM 717 N N . TYR A 1 89 ? 7.843 -8.083 3.255 1.00 98.56 89 TYR A N 1
ATOM 718 C CA . TYR A 1 89 ? 8.730 -8.015 4.408 1.00 98.56 89 TYR A CA 1
ATOM 719 C C . TYR A 1 89 ? 8.051 -7.347 5.610 1.00 98.56 89 TYR A C 1
ATOM 721 O O . TYR A 1 89 ? 8.087 -7.911 6.703 1.00 98.56 89 TYR A O 1
ATOM 729 N N . ASN A 1 90 ? 7.376 -6.207 5.409 1.00 98.44 90 ASN A N 1
ATOM 730 C CA . ASN A 1 90 ? 6.626 -5.510 6.458 1.00 98.44 90 ASN A CA 1
ATOM 731 C C . ASN A 1 90 ? 5.567 -6.418 7.098 1.00 98.44 90 ASN A C 1
ATOM 733 O O . ASN A 1 90 ? 5.494 -6.551 8.317 1.00 98.44 90 ASN A O 1
ATOM 737 N N . TYR A 1 91 ? 4.778 -7.096 6.266 1.00 98.00 91 TYR A N 1
ATOM 738 C CA . TYR A 1 91 ? 3.766 -8.030 6.741 1.00 98.00 91 TYR A CA 1
ATOM 739 C C . TYR A 1 91 ? 4.384 -9.143 7.595 1.00 98.00 91 TYR A C 1
ATOM 741 O O . T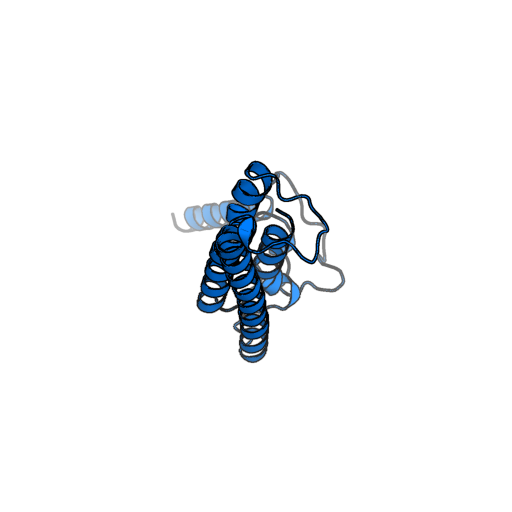YR A 1 91 ? 3.903 -9.422 8.692 1.00 98.00 91 TYR A O 1
ATOM 749 N N . TYR A 1 92 ? 5.487 -9.737 7.138 1.00 98.06 92 TYR A N 1
ATOM 750 C CA . TYR A 1 92 ? 6.172 -10.810 7.854 1.00 98.06 92 TYR A CA 1
ATOM 751 C C . TYR A 1 92 ? 6.728 -10.371 9.216 1.00 98.06 92 TYR A C 1
ATOM 753 O O . TYR A 1 92 ? 6.524 -11.067 10.214 1.00 98.06 92 TYR A O 1
ATOM 761 N N . ILE A 1 93 ? 7.409 -9.222 9.290 1.00 97.69 93 ILE A N 1
ATOM 762 C CA . ILE A 1 93 ? 7.955 -8.730 10.565 1.00 97.69 93 ILE A CA 1
ATOM 763 C C . ILE A 1 93 ? 6.843 -8.329 11.539 1.00 97.69 93 ILE A C 1
ATOM 765 O O . ILE A 1 93 ? 6.952 -8.609 12.732 1.00 97.69 93 ILE A O 1
ATOM 769 N N . SER A 1 94 ? 5.750 -7.739 11.048 1.00 97.31 94 SER A N 1
ATOM 770 C CA . SER A 1 94 ? 4.604 -7.361 11.877 1.00 97.31 94 SER A CA 1
ATOM 771 C C . SER A 1 94 ? 3.832 -8.576 12.370 1.00 97.31 94 SER A C 1
ATOM 773 O O . SER A 1 94 ? 3.455 -8.622 13.538 1.00 97.31 94 SER A O 1
ATOM 775 N N . TRP A 1 95 ? 3.688 -9.609 11.540 1.00 96.62 95 TRP A N 1
ATOM 776 C CA . TRP A 1 95 ? 3.107 -10.885 11.951 1.00 96.62 95 TRP A CA 1
ATOM 777 C C . TRP A 1 95 ? 3.930 -11.592 13.035 1.00 96.62 95 TRP A C 1
ATOM 779 O O . TRP A 1 95 ? 3.362 -12.260 13.902 1.00 96.62 95 TRP A O 1
ATOM 789 N N . LYS A 1 96 ? 5.260 -11.442 13.008 1.00 96.62 96 LYS A N 1
ATOM 790 C CA . LYS A 1 96 ? 6.143 -11.947 14.067 1.00 96.62 96 LYS A CA 1
ATOM 791 C C . LYS A 1 96 ? 6.049 -11.131 15.354 1.00 96.62 96 LYS A C 1
ATOM 793 O O . LYS A 1 96 ? 6.031 -11.725 16.426 1.00 96.62 96 LYS A O 1
ATOM 798 N N . ALA A 1 97 ? 5.99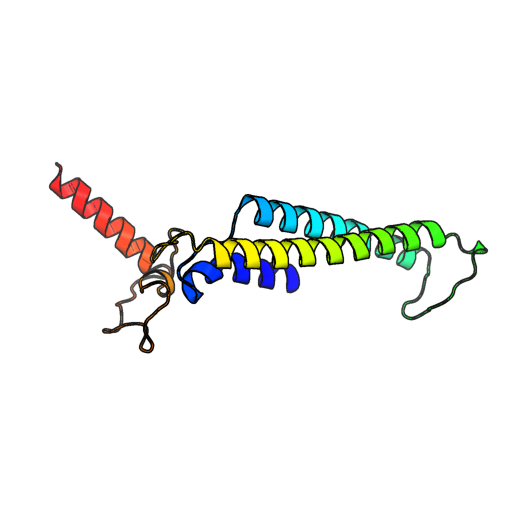5 -9.804 15.254 1.00 95.94 97 ALA A N 1
ATOM 799 C CA . ALA A 1 97 ? 5.942 -8.916 16.415 1.00 95.94 97 ALA A CA 1
ATOM 800 C C . ALA A 1 97 ? 4.570 -8.916 17.113 1.00 95.94 97 ALA A C 1
ATOM 802 O O . ALA A 1 97 ? 4.516 -8.836 18.336 1.00 95.94 97 ALA A O 1
ATOM 803 N N . ARG A 1 98 ? 3.476 -9.024 16.344 1.00 93.88 98 ARG A N 1
ATOM 804 C CA . ARG A 1 98 ? 2.077 -9.022 16.816 1.00 93.88 98 ARG A CA 1
ATOM 805 C C . ARG A 1 98 ? 1.744 -7.864 17.759 1.00 93.88 98 ARG A C 1
ATOM 807 O O . ARG A 1 98 ? 1.083 -8.057 18.775 1.00 93.88 98 ARG A O 1
ATOM 814 N N . GLU A 1 99 ? 2.192 -6.658 17.419 1.00 94.94 99 GLU A N 1
ATOM 815 C CA . GLU A 1 99 ? 1.865 -5.457 18.191 1.00 94.94 99 GLU A CA 1
ATOM 816 C C . GLU A 1 99 ? 0.343 -5.253 18.227 1.00 94.94 99 GLU A C 1
ATOM 818 O O . GLU A 1 99 ? -0.290 -5.078 17.180 1.00 94.94 99 GLU A O 1
ATOM 823 N N . ALA A 1 100 ? -0.241 -5.323 19.426 1.00 94.50 100 ALA A N 1
ATOM 824 C CA . ALA A 1 100 ? -1.685 -5.313 19.623 1.00 94.50 100 ALA A CA 1
ATOM 825 C C . ALA A 1 100 ? -2.312 -4.014 19.101 1.00 94.50 100 ALA A C 1
ATOM 827 O O . ALA A 1 100 ? -1.877 -2.913 19.439 1.00 94.50 100 ALA A O 1
ATOM 828 N N . ALA A 1 101 ? -3.354 -4.145 18.279 1.00 93.06 101 ALA A N 1
ATOM 829 C CA . ALA A 1 101 ? -4.003 -2.999 17.653 1.00 93.06 101 ALA A CA 1
ATOM 830 C C . ALA A 1 101 ? -5.144 -2.397 18.486 1.00 93.06 101 ALA A C 1
ATOM 832 O O . ALA A 1 101 ? -5.441 -1.211 18.331 1.00 93.06 101 ALA A O 1
ATOM 833 N N . GLY A 1 102 ? -5.772 -3.211 19.340 1.00 94.44 102 GLY A N 1
ATOM 834 C CA . GLY A 1 102 ? -7.080 -2.917 19.924 1.00 94.44 102 GLY A CA 1
ATOM 835 C C . GLY A 1 102 ? -8.222 -3.070 18.910 1.00 94.44 102 GLY A C 1
ATOM 836 O O . GLY A 1 102 ? -8.007 -3.386 17.736 1.00 94.44 102 GLY A O 1
ATOM 837 N N . ASP A 1 103 ? -9.448 -2.837 19.369 1.00 94.12 103 ASP A N 1
ATOM 838 C CA . ASP A 1 103 ? -10.656 -3.050 18.560 1.00 94.12 103 ASP A CA 1
ATOM 839 C C . ASP A 1 103 ? -10.874 -1.952 17.511 1.00 94.12 103 ASP A C 1
ATOM 841 O O . ASP A 1 103 ? -11.305 -2.245 16.391 1.00 94.12 103 ASP A O 1
ATOM 845 N N . ASP A 1 104 ? -10.497 -0.714 17.851 1.00 95.56 104 ASP A N 1
ATOM 846 C CA . ASP A 1 104 ? -10.589 0.474 16.998 1.00 95.56 104 ASP A CA 1
ATOM 847 C C . ASP A 1 104 ? -9.252 1.245 16.929 1.00 95.56 104 ASP A C 1
ATOM 849 O O . ASP A 1 104 ? -9.084 2.304 17.536 1.00 95.56 104 ASP A O 1
ATOM 853 N N . PRO A 1 105 ? -8.257 0.716 16.199 1.00 95.06 105 PRO A N 1
ATOM 854 C CA . PRO A 1 105 ? -6.926 1.305 16.077 1.00 95.06 105 PRO A CA 1
ATOM 855 C C . PRO A 1 105 ? -6.858 2.643 15.337 1.00 95.06 105 PRO A C 1
ATOM 857 O O . PRO A 1 105 ? -5.806 3.286 15.399 1.00 95.06 105 PRO A O 1
ATOM 860 N N . TRP A 1 106 ? -7.903 2.989 14.582 1.00 95.25 106 TRP A N 1
ATOM 861 C CA . TRP A 1 106 ? -7.931 4.118 13.646 1.00 95.25 106 TRP A CA 1
ATOM 862 C C . TRP A 1 106 ? -9.004 5.141 13.979 1.00 95.25 106 TRP A C 1
ATOM 864 O O . TRP A 1 106 ? -9.221 6.058 13.188 1.00 95.25 106 TRP A O 1
ATOM 874 N N . GLU A 1 107 ? -9.699 4.968 15.102 1.00 95.38 107 GLU A N 1
ATOM 875 C CA . GLU A 1 107 ? -10.824 5.819 15.458 1.00 95.38 107 GLU A CA 1
ATOM 876 C C . GLU A 1 107 ? -11.912 5.841 14.364 1.00 95.38 107 GLU A C 1
ATOM 878 O O . GLU A 1 107 ? -12.503 6.881 14.057 1.00 95.38 107 GLU A O 1
ATOM 883 N N . GLY A 1 108 ? -12.206 4.670 13.793 1.00 94.44 108 GLY A N 1
ATOM 884 C CA . GLY A 1 108 ? -13.078 4.474 12.642 1.00 94.44 108 GLY A CA 1
ATOM 885 C C . GLY A 1 108 ? -14.533 4.905 12.850 1.00 94.44 108 GLY A C 1
ATOM 886 O O . GLY A 1 108 ? -15.005 5.150 13.960 1.00 94.44 108 GLY A O 1
ATOM 887 N N . ASN A 1 109 ? -15.261 5.018 11.738 1.00 96.38 109 ASN A N 1
ATOM 888 C CA . ASN A 1 109 ? -16.628 5.555 11.718 1.00 96.38 109 ASN A CA 1
ATOM 889 C C . ASN A 1 109 ? -17.714 4.472 11.655 1.00 96.38 109 ASN A C 1
ATOM 891 O O . ASN A 1 109 ? -18.826 4.661 12.156 1.00 96.38 109 ASN A O 1
ATOM 895 N N . THR A 1 110 ? -17.407 3.370 10.980 1.00 95.62 110 THR A N 1
ATOM 896 C CA . THR A 1 110 ? -18.340 2.313 10.585 1.00 95.62 110 THR A CA 1
ATOM 897 C C . THR A 1 110 ? -18.347 1.164 11.586 1.00 95.62 110 THR A C 1
ATOM 899 O O . THR A 1 110 ? -17.420 1.005 12.379 1.00 95.62 110 THR A O 1
ATOM 902 N N . LEU A 1 111 ? -19.410 0.352 11.555 1.00 96.00 111 LEU A N 1
ATOM 903 C CA . LEU A 1 111 ? -19.667 -0.691 12.556 1.00 96.00 111 LEU A CA 1
ATOM 904 C C . LEU A 1 111 ? -18.555 -1.734 12.676 1.00 96.00 111 LEU A C 1
ATOM 906 O O . LEU A 1 111 ? -18.398 -2.299 13.753 1.00 96.00 111 LEU A O 1
ATOM 910 N N . GLU A 1 112 ? -17.758 -1.970 11.634 1.00 95.06 112 GLU A N 1
ATOM 911 C CA . GLU A 1 112 ? -16.615 -2.889 11.713 1.00 95.06 112 GLU A CA 1
ATOM 912 C C . GLU A 1 112 ? -15.664 -2.557 12.878 1.00 95.06 112 GLU A C 1
ATOM 914 O O . GLU A 1 112 ? -15.077 -3.461 13.465 1.00 95.06 112 GLU A O 1
ATOM 919 N N . TRP A 1 113 ? -15.573 -1.285 13.280 1.00 96.19 113 TRP A N 1
ATOM 920 C CA . TRP A 1 113 ? -14.739 -0.807 14.386 1.00 96.19 113 TRP A CA 1
ATOM 921 C C . TRP A 1 113 ? -15.449 -0.808 15.749 1.00 96.19 113 TRP A C 1
ATOM 923 O O . TRP A 1 113 ? -14.849 -0.438 16.748 1.00 96.19 113 TRP A O 1
ATOM 933 N N . ALA A 1 114 ? -16.712 -1.242 15.816 1.00 94.62 114 ALA A N 1
ATOM 934 C CA . ALA A 1 114 ? -17.449 -1.426 17.072 1.00 94.62 114 ALA A CA 1
ATOM 935 C C . ALA A 1 114 ? -17.355 -2.847 17.648 1.00 94.62 114 ALA A C 1
ATOM 937 O O . ALA A 1 114 ? -17.802 -3.067 18.771 1.00 94.62 114 ALA A O 1
ATOM 938 N N . THR A 1 115 ? -16.844 -3.809 16.877 1.00 95.12 115 THR A N 1
ATOM 939 C CA . THR A 1 115 ? -16.618 -5.193 17.324 1.00 95.12 115 THR A CA 1
ATOM 940 C C . THR A 1 115 ? -15.135 -5.451 17.581 1.00 95.12 115 THR A C 1
ATOM 942 O O . THR A 1 115 ? -14.285 -4.637 17.200 1.00 95.12 115 THR A O 1
ATOM 945 N N . SER A 1 116 ? -14.829 -6.593 18.196 1.00 95.38 116 SER A N 1
ATOM 946 C CA . SER A 1 116 ? -13.463 -6.991 18.511 1.00 95.38 116 SER A CA 1
ATOM 947 C C . SER A 1 116 ? -12.586 -7.133 17.265 1.00 95.38 116 SER A C 1
ATOM 949 O O . SER A 1 116 ? -13.065 -7.255 16.132 1.00 95.38 116 SER A O 1
ATOM 951 N N . SER A 1 117 ? -11.273 -7.116 17.470 1.00 95.81 117 SER A N 1
ATOM 952 C CA . SER A 1 117 ? -10.276 -7.367 16.424 1.00 95.81 117 SER A CA 1
ATOM 953 C C . SER A 1 117 ? -9.385 -8.561 16.804 1.00 95.81 117 SER A C 1
ATOM 955 O O . SER A 1 117 ? -8.512 -8.398 17.658 1.00 95.81 117 SER A O 1
ATOM 957 N N . PRO A 1 118 ? -9.537 -9.749 16.184 1.00 96.50 118 PRO A N 1
ATOM 958 C CA . PRO A 1 118 ? -10.504 -10.109 15.143 1.00 96.50 118 PRO A CA 1
ATOM 959 C C . PRO A 1 118 ? -11.954 -10.224 15.649 1.00 96.50 118 PRO A C 1
ATOM 961 O 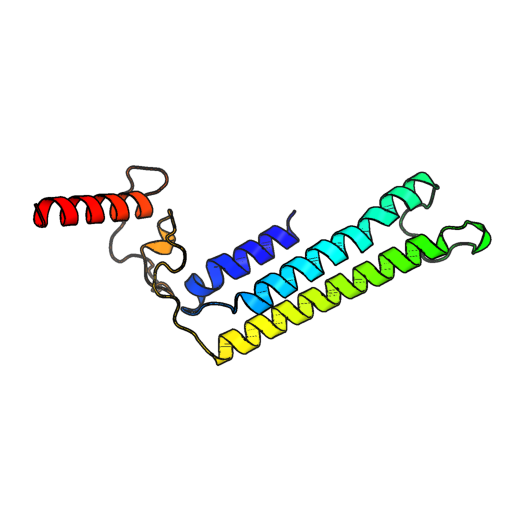O . PRO A 1 118 ? -12.172 -10.462 16.842 1.00 96.50 118 PRO A O 1
ATOM 964 N N . PRO A 1 119 ? -12.957 -10.072 14.763 1.00 96.06 119 PRO A N 1
ATOM 965 C CA . PRO A 1 119 ? -14.356 -10.231 15.138 1.00 96.06 119 PRO A CA 1
ATOM 966 C C . PRO A 1 119 ? -14.691 -11.702 15.447 1.00 96.06 119 PRO A C 1
ATOM 968 O O . PRO A 1 119 ? -14.085 -12.610 14.866 1.00 96.06 119 PRO A O 1
ATOM 971 N N . PRO A 1 120 ? -15.678 -11.968 16.323 1.00 95.62 120 PRO A N 1
ATOM 972 C CA . PRO A 1 120 ? -16.204 -13.315 16.516 1.00 95.62 120 PRO A CA 1
ATOM 973 C C . PRO A 1 120 ? -16.923 -13.799 15.247 1.00 95.62 120 PRO A C 1
ATOM 975 O O . PRO A 1 120 ? -17.322 -12.997 14.405 1.00 95.62 120 PRO A O 1
ATOM 978 N N . SER A 1 121 ? -17.167 -15.108 15.123 1.00 95.94 121 SER A N 1
ATOM 979 C CA . SER A 1 121 ? -17.824 -15.698 13.939 1.00 95.94 121 SER A CA 1
ATOM 980 C C . SER A 1 121 ? -19.208 -15.112 13.633 1.00 95.94 121 SER A C 1
ATOM 982 O O . SER A 1 121 ? -19.629 -15.088 12.480 1.00 95.94 121 SER A O 1
ATOM 984 N N . TYR A 1 122 ? -19.904 -14.622 14.660 1.00 94.56 122 TYR A N 1
ATOM 985 C CA . TYR A 1 122 ? -21.214 -13.980 14.559 1.00 94.56 122 TYR A CA 1
ATOM 986 C C . TYR A 1 122 ? -21.146 -12.447 14.420 1.00 94.56 122 TYR A C 1
ATOM 988 O O . TYR A 1 122 ? -22.185 -11.807 14.281 1.00 94.56 122 TYR A O 1
ATOM 996 N N . ASN A 1 123 ? -19.949 -11.846 14.424 1.00 94.56 123 ASN A N 1
ATOM 997 C CA . ASN A 1 123 ? -19.657 -10.404 14.426 1.00 94.56 123 ASN A CA 1
ATOM 998 C C . ASN A 1 123 ? -20.225 -9.617 15.621 1.00 94.56 123 ASN A C 1
ATOM 1000 O O . ASN A 1 123 ? -19.455 -9.050 16.395 1.00 94.56 123 ASN A O 1
ATOM 1004 N N . PHE A 1 124 ? -21.549 -9.567 15.772 1.00 95.31 124 PHE A N 1
ATOM 1005 C CA . PHE A 1 124 ? -22.251 -8.854 16.839 1.00 95.31 124 PHE A CA 1
ATOM 1006 C C . PHE A 1 124 ? -23.238 -9.782 17.534 1.00 95.31 124 PHE A C 1
ATOM 1008 O O . PHE A 1 124 ? -24.020 -10.463 16.877 1.00 95.31 124 PHE A O 1
ATOM 1015 N N . GLU A 1 125 ? -23.225 -9.784 18.864 1.00 93.69 125 GLU A N 1
ATOM 1016 C CA . GLU A 1 125 ? -24.185 -10.558 19.659 1.00 93.69 125 GLU A CA 1
ATOM 1017 C C . GLU A 1 125 ? -25.610 -10.000 19.530 1.00 93.69 125 GLU A C 1
ATOM 1019 O O . GLU A 1 125 ? -26.583 -10.745 19.472 1.00 93.69 125 GLU A O 1
ATOM 1024 N N . THR A 1 126 ? -25.731 -8.675 19.419 1.00 93.75 126 THR A N 1
ATOM 1025 C CA . THR A 1 126 ? -26.994 -7.975 19.166 1.00 93.75 126 THR A CA 1
ATOM 1026 C C . THR A 1 126 ? -26.817 -6.981 18.027 1.00 93.75 126 THR A C 1
ATOM 1028 O O . THR A 1 126 ? -25.747 -6.388 17.870 1.00 93.75 126 THR A O 1
ATOM 1031 N N . VAL A 1 127 ? -27.859 -6.796 17.210 1.00 92.94 127 VAL A N 1
ATOM 1032 C CA . VAL A 1 127 ? -27.810 -5.873 16.067 1.00 92.94 127 VAL A CA 1
ATOM 1033 C C . VAL A 1 127 ? -27.606 -4.442 16.581 1.00 92.94 127 VAL A C 1
ATOM 1035 O O . VAL A 1 127 ? -28.475 -3.925 17.289 1.00 92.94 127 VAL A O 1
ATOM 1038 N N . PRO A 1 128 ? -26.487 -3.771 16.243 1.00 92.19 128 PRO A N 1
ATOM 1039 C CA . PRO A 1 128 ? -26.225 -2.434 16.749 1.00 92.19 128 PRO A CA 1
ATOM 1040 C C . PRO A 1 128 ? -27.209 -1.423 16.131 1.00 92.19 128 PRO A C 1
ATOM 1042 O O . PRO A 1 128 ? -27.360 -1.411 14.909 1.00 92.19 128 PRO A O 1
ATOM 1045 N N . PRO A 1 129 ? -27.829 -0.522 16.916 1.00 91.44 129 PRO A N 1
ATOM 1046 C CA . PRO A 1 129 ? -28.681 0.522 16.351 1.00 91.44 129 PRO A CA 1
ATOM 1047 C C . PRO A 1 129 ? -27.858 1.517 15.518 1.00 91.44 129 PRO A C 1
ATOM 1049 O O . PRO A 1 129 ? -26.754 1.908 15.925 1.00 91.44 129 PRO A O 1
ATOM 1052 N N . VAL A 1 130 ? -28.409 1.930 14.371 1.00 95.25 130 VAL A N 1
ATOM 1053 C CA . VAL A 1 130 ? -27.793 2.857 13.407 1.00 95.25 130 VAL A CA 1
ATOM 1054 C C . VAL A 1 130 ? -28.725 4.044 13.186 1.00 95.25 130 VAL A C 1
ATOM 1056 O O . VAL A 1 130 ? -29.855 3.869 12.741 1.00 95.25 130 VAL A O 1
ATOM 1059 N N . TYR A 1 131 ? -28.235 5.247 13.487 1.00 94.19 131 TYR A N 1
ATOM 1060 C CA . TYR A 1 131 ? -28.991 6.501 13.358 1.00 94.19 131 TYR A CA 1
ATOM 1061 C C . TYR A 1 131 ? -28.340 7.506 12.393 1.00 94.19 131 TYR A C 1
ATOM 1063 O O . TYR A 1 131 ? -28.916 8.553 12.119 1.00 94.19 131 TYR A O 1
ATOM 1071 N N . SER A 1 132 ? -27.146 7.193 11.883 1.00 95.81 132 SER A N 1
ATOM 1072 C CA . SER A 1 132 ? -26.360 8.037 10.980 1.00 95.81 132 SER A CA 1
ATOM 1073 C C . SER A 1 132 ? -25.481 7.184 10.066 1.00 95.81 132 SER A C 1
ATOM 1075 O O . SER A 1 132 ? -25.399 5.961 10.207 1.00 95.81 132 SER A O 1
ATOM 1077 N N . GLU A 1 133 ? -24.769 7.839 9.155 1.00 95.00 133 GLU A N 1
ATOM 1078 C CA . GLU A 1 133 ? -23.762 7.226 8.296 1.00 95.00 133 GLU A CA 1
ATOM 1079 C C . GLU A 1 133 ? -22.462 6.855 9.037 1.00 95.00 133 GLU A C 1
ATOM 1081 O O . GLU A 1 133 ? -21.632 6.126 8.491 1.00 95.00 133 GLU A O 1
ATOM 1086 N N . ARG A 1 134 ? -2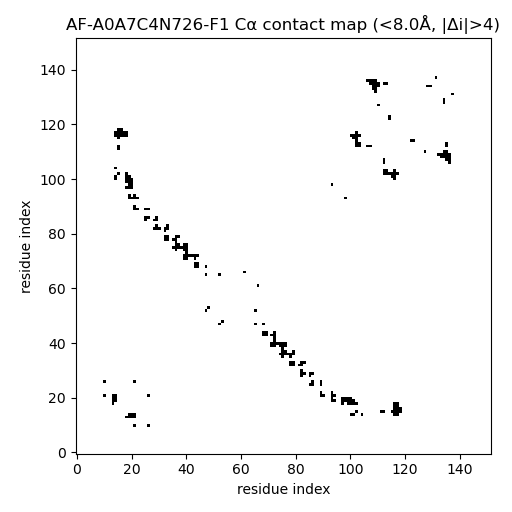2.268 7.322 10.282 1.00 96.06 134 ARG A N 1
ATOM 1087 C CA . ARG A 1 134 ? -21.058 7.091 11.101 1.00 96.06 134 ARG A CA 1
ATOM 1088 C C . ARG A 1 134 ? -21.404 6.630 12.525 1.00 96.06 134 ARG A C 1
ATOM 1090 O O . ARG A 1 134 ? -21.037 7.292 13.500 1.00 96.06 134 ARG A O 1
ATOM 1097 N N . PRO A 1 135 ? -22.062 5.469 12.684 1.00 95.50 135 PRO A N 1
ATOM 1098 C CA . PRO A 1 135 ? -22.621 5.042 13.967 1.00 95.50 135 PRO A CA 1
ATOM 1099 C C . PRO A 1 135 ? -21.584 4.890 15.092 1.00 95.50 135 PRO A C 1
ATOM 1101 O O . PRO A 1 135 ? -21.912 5.111 16.257 1.00 95.50 135 PRO A O 1
ATOM 1104 N N . VAL A 1 136 ? -20.335 4.522 14.786 1.00 95.44 136 VAL A N 1
ATOM 1105 C CA . VAL A 1 136 ? -19.289 4.331 15.813 1.00 95.44 136 VAL A CA 1
ATOM 1106 C C . VAL A 1 136 ? -18.736 5.663 16.298 1.00 95.44 136 VAL A C 1
ATOM 1108 O O . VAL A 1 136 ? -18.529 5.849 17.499 1.00 95.44 136 VAL A O 1
ATOM 1111 N N . ARG A 1 137 ? -18.581 6.623 15.384 1.00 95.31 137 ARG A N 1
ATOM 1112 C CA . ARG A 1 137 ? -18.161 7.983 15.724 1.00 95.31 137 ARG A CA 1
ATOM 1113 C C . ARG A 1 137 ? -19.170 8.655 16.648 1.00 95.31 137 ARG A C 1
ATOM 1115 O O . ARG A 1 137 ? -18.773 9.222 17.662 1.00 95.31 137 ARG A O 1
ATOM 1122 N N . ASP A 1 138 ? -20.457 8.549 16.338 1.00 95.38 138 ASP A N 1
ATOM 1123 C CA . ASP A 1 138 ? -21.507 9.183 17.140 1.00 95.38 138 ASP A CA 1
ATOM 1124 C C . ASP A 1 138 ? -21.567 8.610 18.557 1.00 95.38 138 ASP A C 1
ATOM 1126 O O . ASP A 1 138 ? -21.676 9.360 19.527 1.00 95.38 138 ASP A O 1
ATOM 1130 N N . ARG A 1 139 ? -21.400 7.287 18.700 1.00 92.88 139 ARG A N 1
ATOM 1131 C CA . ARG A 1 139 ? -21.279 6.636 20.016 1.00 92.88 139 ARG A CA 1
ATOM 1132 C C . ARG A 1 139 ? -20.078 7.153 20.801 1.00 92.88 139 ARG A C 1
ATOM 1134 O O . ARG A 1 139 ? -20.205 7.403 21.998 1.00 92.88 139 ARG A O 1
ATOM 1141 N N . ARG A 1 140 ? -18.929 7.334 20.141 1.00 93.69 140 ARG A N 1
ATOM 1142 C CA . ARG A 1 140 ? -17.710 7.861 20.772 1.00 93.69 140 ARG A CA 1
ATOM 1143 C C . ARG A 1 140 ? -17.920 9.287 21.287 1.00 93.69 140 ARG A C 1
ATOM 1145 O O . ARG A 1 140 ? -17.594 9.559 22.438 1.00 93.69 140 ARG A O 1
ATOM 1152 N N . ILE A 1 141 ? -18.519 10.158 20.473 1.00 94.69 141 ILE A N 1
ATOM 1153 C CA . ILE A 1 141 ? -18.828 11.549 20.846 1.00 94.69 141 ILE A CA 1
ATOM 1154 C C . ILE A 1 141 ? -19.837 11.591 22.000 1.00 94.69 141 ILE A C 1
ATOM 1156 O O . ILE A 1 141 ? -19.615 12.287 22.987 1.00 94.69 141 ILE A O 1
ATOM 1160 N N . ALA A 1 142 ? -20.923 10.816 21.929 1.00 93.50 142 ALA A N 1
ATOM 1161 C CA . ALA A 1 142 ? -21.917 10.756 23.002 1.00 93.50 142 ALA A CA 1
ATOM 1162 C C . ALA A 1 142 ? -21.300 10.295 24.335 1.00 93.50 142 ALA A C 1
ATOM 1164 O O . ALA A 1 142 ? -21.595 10.866 25.385 1.00 93.50 142 ALA A O 1
ATOM 1165 N N . ALA A 1 143 ? -20.401 9.306 24.290 1.00 92.25 143 ALA A N 1
ATOM 1166 C CA . ALA A 1 143 ? -19.669 8.843 25.465 1.00 92.25 143 ALA A CA 1
ATOM 1167 C C . ALA A 1 143 ? -18.723 9.916 26.037 1.00 92.25 143 ALA A C 1
ATOM 1169 O O . ALA A 1 143 ? -18.582 10.005 27.255 1.00 92.25 143 ALA A O 1
ATOM 1170 N N . GLN A 1 144 ? -18.091 10.739 25.193 1.00 93.06 144 GLN A N 1
ATOM 1171 C CA . GLN A 1 144 ? -17.262 11.870 25.634 1.00 93.06 144 GLN A CA 1
ATOM 1172 C C . GLN A 1 144 ? -18.105 12.948 26.327 1.00 93.06 144 GLN A C 1
ATOM 1174 O O . GLN A 1 144 ? -17.814 13.305 27.465 1.00 93.06 144 GLN A O 1
ATOM 1179 N N . LEU A 1 145 ? -19.211 13.374 25.709 1.00 95.00 145 LEU A N 1
ATOM 1180 C CA . LEU A 1 145 ? -20.126 14.372 26.279 1.00 95.00 145 LEU A CA 1
ATOM 1181 C C . LEU A 1 145 ? -20.734 13.919 27.615 1.00 95.00 145 LEU A C 1
ATOM 1183 O O . LEU A 1 145 ? -20.924 14.723 28.525 1.00 95.00 145 LEU A O 1
ATOM 1187 N N . ALA A 1 146 ? -21.050 12.628 27.748 1.00 94.75 146 ALA A N 1
ATOM 1188 C CA . ALA A 1 146 ? -21.541 12.066 29.003 1.00 94.75 146 ALA A CA 1
ATOM 1189 C C . ALA A 1 146 ? -20.480 12.124 30.115 1.00 94.75 146 ALA A C 1
ATOM 1191 O O . ALA A 1 146 ? -20.815 12.440 31.255 1.00 94.75 146 ALA A O 1
ATOM 1192 N N . LYS A 1 147 ? -19.205 11.867 29.784 1.00 93.56 147 LYS A N 1
ATOM 1193 C CA . LYS A 1 147 ? -18.086 11.993 30.733 1.00 93.56 147 LYS A CA 1
ATOM 1194 C C . LYS A 1 147 ? -17.874 13.441 31.170 1.00 93.56 147 LYS A C 1
ATOM 1196 O O . LYS A 1 147 ? -17.731 13.678 32.362 1.00 93.56 147 LYS A O 1
ATOM 1201 N N . GLU A 1 148 ? -17.912 14.389 30.235 1.00 93.50 148 GLU A N 1
ATOM 1202 C CA . GLU A 1 148 ? -17.769 15.823 30.530 1.00 93.50 148 GLU A CA 1
ATOM 1203 C C . GLU A 1 148 ? -18.863 16.316 31.483 1.00 93.50 148 GLU A C 1
ATOM 1205 O O . GLU A 1 148 ? -18.565 16.956 32.490 1.00 93.50 148 GLU A O 1
ATOM 1210 N N . LYS A 1 149 ? -20.123 15.944 31.226 1.00 92.75 149 LYS A N 1
ATOM 1211 C CA . LYS A 1 149 ? -21.253 16.276 32.107 1.00 92.75 149 LYS A CA 1
ATOM 1212 C C . LYS A 1 149 ? -21.153 15.650 33.495 1.00 92.75 149 LYS A C 1
ATOM 1214 O O . LYS A 1 149 ? -21.676 16.226 34.434 1.00 92.75 149 LYS A O 1
ATOM 1219 N N . ALA A 1 150 ? -20.535 14.477 33.624 1.00 90.69 150 ALA A N 1
ATOM 1220 C CA . ALA A 1 150 ? -20.335 13.825 34.917 1.00 90.69 150 ALA A CA 1
ATOM 1221 C C . ALA A 1 150 ? -19.173 14.434 35.725 1.00 90.69 150 ALA A C 1
ATOM 1223 O O . ALA A 1 150 ? -19.085 14.204 36.928 1.00 90.69 150 ALA A O 1
ATOM 1224 N N . SER A 1 151 ? -18.271 15.168 35.065 1.00 86.56 151 SER A N 1
ATOM 1225 C CA . SER A 1 151 ? -17.132 15.852 35.693 1.00 86.56 151 SER A CA 1
ATOM 1226 C C . SER A 1 151 ? -17.389 17.318 36.062 1.00 86.56 151 SER A C 1
ATOM 1228 O O . SER A 1 151 ? -16.531 17.923 36.704 1.00 86.56 151 SER A O 1
ATOM 1230 N N . ALA A 1 152 ? -18.523 17.879 35.634 1.00 76.56 152 ALA A N 1
ATOM 1231 C CA . ALA A 1 152 ? -18.979 19.236 35.943 1.00 76.56 152 ALA A CA 1
ATOM 1232 C C . ALA A 1 152 ? -19.973 19.220 37.111 1.00 76.56 152 ALA A C 1
ATOM 1234 O O . ALA A 1 152 ? -19.920 20.167 37.925 1.00 76.56 152 ALA A O 1
#

Foldseek 3Di:
DVVVVVLVCCQVCVCQAAQFHFDVVLVVVLVVLQVQLVCQQCVLVVVVVVLPPDPPDPDDDPVSVSVVSNVSNVVSVVSNVVSVVSVVVRVVVRVVVRHGCFLANPLAFDCSSVATRHADPVNDPDDDDDDDPRRSNVVVVVVVVVVVVVVD

Secondary structure (DSSP, 8-state):
-HHHHHHHHHHHHHHHHHSBPPPHHHHHHHHHHHHHHHHHHHHHHHHHHHTT--TT-S---GGGS-HHHHHHHHHHHHHHHHHHHHHHHHHHHHHHH--B--S-TT--SSGGGGS-SSPPTTS-SSPPP--SS-HHHHHHHHHHHHHHHHH-